Protein AF-M3IKU2-F1 (afdb_monomer_lite)

Sequence (88 aa):
MIVPIAKGGSDSYENLITTSMENNLLKFNFLLNEIEFVIKEKGNLKNWNGLIDWYKSYIQDKSIEFFDDSMKRWHNALIRYEKENGEM

Foldseek 3Di:
DAADVVRVDDPDPVNDDDDDPVVVVVCPRHDCVVSVHDDDDDDDVVVPVPCPVVVCVVCVPDDPVPDDPVVVVVVVVVVVVCVVPVVD

pLDDT: mean 89.76, std 7.14, range [48.78, 96.69]

Structure (mmCIF, N/CA/C/O backbone):
data_AF-M3IKU2-F1
#
_entry.id   AF-M3IKU2-F1
#
loop_
_atom_site.group_PDB
_atom_site.id
_atom_site.type_symbol
_atom_site.label_atom_id
_atom_site.label_alt_id
_atom_site.label_comp_id
_atom_site.label_asym_id
_atom_site.label_entity_id
_atom_site.label_seq_id
_atom_site.pdbx_PDB_ins_code
_atom_site.Cartn_x
_atom_site.Cartn_y
_atom_site.Cartn_z
_atom_site.occupancy
_atom_site.B_iso_or_equiv
_atom_site.auth_seq_id
_atom_site.auth_comp_id
_atom_site.auth_asym_id
_atom_site.auth_atom_id
_atom_site.pdbx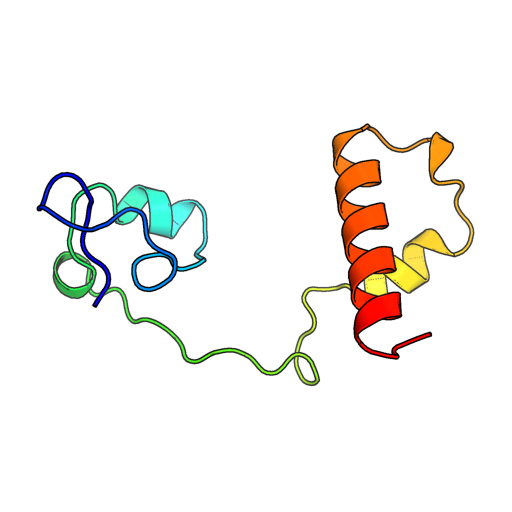_PDB_model_num
ATOM 1 N N . MET A 1 1 ? -8.455 -7.123 16.465 1.00 78.69 1 MET A N 1
ATOM 2 C CA . MET A 1 1 ? -9.513 -6.087 16.409 1.00 78.69 1 MET A CA 1
ATOM 3 C C . MET A 1 1 ? -8.807 -4.762 16.230 1.00 78.69 1 MET A C 1
ATOM 5 O O . MET A 1 1 ? -7.850 -4.545 16.956 1.00 78.69 1 MET A O 1
ATOM 9 N N . ILE A 1 2 ? -9.227 -3.931 15.274 1.00 92.62 2 ILE A N 1
ATOM 10 C CA . ILE A 1 2 ? -8.577 -2.637 15.027 1.00 92.62 2 ILE A CA 1
ATOM 11 C C . ILE A 1 2 ? -9.201 -1.577 15.931 1.00 92.62 2 ILE A C 1
ATOM 13 O O . ILE A 1 2 ? -10.407 -1.330 15.855 1.00 92.62 2 ILE A O 1
ATOM 17 N N . VAL A 1 3 ? -8.384 -0.964 16.782 1.00 95.31 3 VAL A N 1
ATOM 18 C CA . VAL A 1 3 ? -8.791 -0.004 17.810 1.00 95.31 3 VAL A CA 1
ATOM 19 C C . VAL A 1 3 ? -8.070 1.328 17.569 1.00 95.31 3 VAL A C 1
ATOM 21 O O . VAL A 1 3 ? -6.851 1.339 17.415 1.00 95.31 3 VAL A O 1
ATOM 24 N N . PRO A 1 4 ? -8.777 2.472 17.525 1.00 94.31 4 PRO A N 1
ATOM 25 C CA . PRO A 1 4 ? -8.131 3.782 17.453 1.00 94.31 4 PRO A CA 1
ATOM 26 C C . PRO A 1 4 ? -7.158 4.010 18.614 1.00 94.31 4 PRO A C 1
ATOM 28 O O . PRO A 1 4 ? -7.484 3.695 19.759 1.00 94.31 4 PRO A O 1
ATOM 31 N N . ILE A 1 5 ? -6.027 4.669 18.350 1.00 94.94 5 ILE A N 1
ATOM 32 C CA . ILE A 1 5 ? -5.069 5.070 1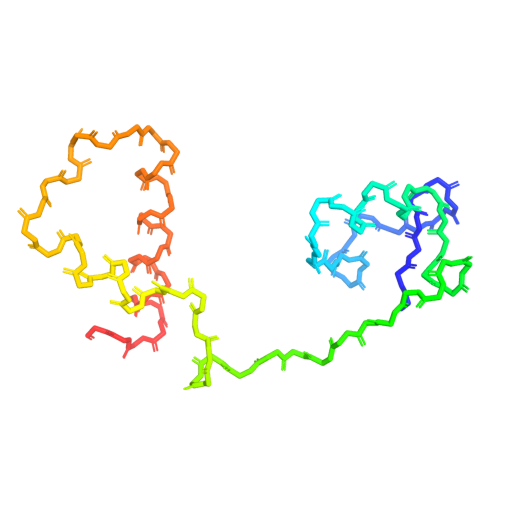9.398 1.00 94.94 5 ILE A CA 1
ATOM 33 C C . ILE A 1 5 ? -5.756 5.945 20.459 1.00 94.94 5 ILE A C 1
ATOM 35 O O . ILE A 1 5 ? -5.583 5.724 21.653 1.00 94.94 5 ILE A O 1
ATOM 39 N N . ALA A 1 6 ? -6.638 6.860 20.042 1.00 94.12 6 ALA A N 1
ATOM 40 C CA . ALA A 1 6 ? -7.433 7.697 20.949 1.00 94.12 6 ALA A CA 1
ATOM 41 C C . ALA A 1 6 ? -8.364 6.900 21.890 1.00 94.12 6 ALA A C 1
ATOM 43 O O . ALA A 1 6 ? -8.816 7.433 22.899 1.00 94.12 6 ALA A O 1
ATOM 44 N N . LYS A 1 7 ? -8.650 5.630 21.569 1.00 94.56 7 LYS A N 1
ATOM 45 C CA . LYS A 1 7 ? -9.428 4.694 22.393 1.00 94.56 7 LYS A CA 1
ATOM 46 C C . LYS A 1 7 ? -8.543 3.619 23.056 1.00 94.56 7 LYS A C 1
ATOM 48 O O . LYS A 1 7 ? -9.059 2.599 23.497 1.00 94.56 7 LYS A O 1
ATOM 53 N N . GLY A 1 8 ? -7.225 3.831 23.125 1.00 95.31 8 GLY A N 1
ATOM 54 C CA . GLY A 1 8 ? -6.273 2.914 23.764 1.00 95.31 8 GLY A CA 1
ATOM 55 C C . GLY A 1 8 ? -5.730 1.804 22.857 1.00 95.31 8 GLY A C 1
ATOM 56 O O . GLY A 1 8 ? -5.149 0.845 23.359 1.00 95.31 8 GLY A O 1
ATOM 57 N N . GLY A 1 9 ? -5.917 1.905 21.538 1.00 95.94 9 GLY A N 1
ATOM 58 C CA . GLY A 1 9 ? -5.274 1.005 20.577 1.00 95.94 9 GLY A CA 1
ATOM 59 C C . GLY A 1 9 ? -3.757 1.209 20.500 1.00 95.94 9 GLY A C 1
ATOM 60 O O . GLY A 1 9 ? -3.263 2.317 20.709 1.00 95.94 9 GLY A O 1
ATOM 61 N N . SER A 1 10 ? -3.016 0.146 20.184 1.00 96.69 10 SER A N 1
ATOM 62 C CA . SER A 1 10 ? -1.561 0.191 20.001 1.00 96.69 10 SER A CA 1
ATOM 63 C C . SER A 1 10 ? -1.168 0.708 18.617 1.00 96.69 10 SER A C 1
ATOM 65 O O . SER A 1 10 ? -1.881 0.495 17.639 1.00 96.69 10 SER A O 1
ATOM 67 N N . ASP A 1 11 ? 0.010 1.317 18.506 1.00 94.88 11 ASP A N 1
ATOM 68 C CA . ASP A 1 11 ? 0.666 1.568 17.215 1.00 94.88 11 ASP A CA 1
ATOM 69 C C . ASP A 1 11 ? 1.526 0.356 16.815 1.00 94.88 11 ASP A C 1
ATOM 71 O O . ASP A 1 11 ? 2.747 0.428 16.690 1.00 94.88 11 ASP A O 1
ATOM 75 N N . SER A 1 12 ? 0.894 -0.819 16.753 1.00 96.12 12 SER A N 1
ATOM 76 C CA . SER A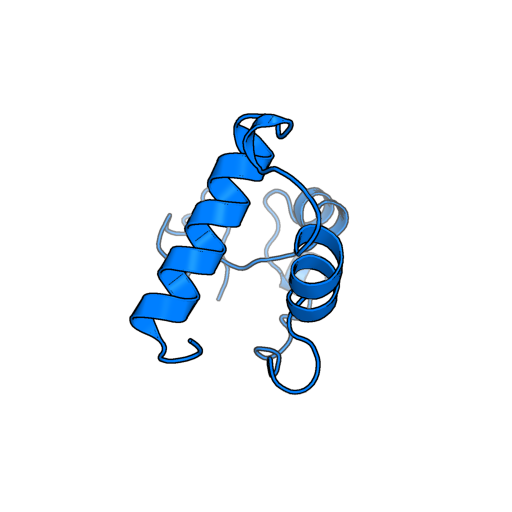 1 12 ? 1.549 -2.085 16.418 1.00 96.12 12 SER A CA 1
ATOM 77 C C . SER A 1 12 ? 0.965 -2.674 15.138 1.00 96.12 12 SER A C 1
ATOM 79 O O . SER A 1 12 ? -0.178 -2.385 14.779 1.00 96.12 12 SER A O 1
ATOM 81 N N . TYR A 1 13 ? 1.732 -3.518 14.444 1.00 92.62 13 TYR A N 1
ATOM 82 C CA . TYR A 1 13 ? 1.323 -4.107 13.163 1.00 92.62 13 TYR A CA 1
ATOM 83 C C . TYR A 1 13 ? -0.005 -4.869 13.245 1.00 92.62 13 TYR A C 1
ATOM 85 O O . TYR A 1 13 ? -0.779 -4.866 12.294 1.00 92.62 13 TYR A O 1
ATOM 93 N N . GLU A 1 14 ? -0.307 -5.471 14.392 1.00 93.56 14 GLU A N 1
ATOM 94 C CA . GLU A 1 14 ? -1.549 -6.207 14.646 1.00 93.56 14 GLU A CA 1
ATOM 95 C C . GLU A 1 14 ? -2.785 -5.292 14.696 1.00 93.56 14 GLU A C 1
ATOM 97 O O . GLU A 1 14 ? -3.917 -5.765 14.564 1.00 93.56 14 GLU A O 1
ATOM 102 N N . ASN A 1 15 ? -2.569 -3.988 14.892 1.00 95.44 15 ASN A N 1
ATOM 103 C CA . ASN A 1 15 ? -3.593 -2.952 14.954 1.00 95.44 15 ASN A CA 1
ATOM 104 C C . ASN A 1 15 ? -3.603 -2.041 13.708 1.00 95.44 15 ASN A C 1
ATOM 106 O O . ASN A 1 15 ? -4.329 -1.046 13.672 1.00 95.44 15 ASN A O 1
ATOM 110 N N . LEU A 1 16 ? -2.834 -2.385 12.669 1.00 91.81 16 LEU A N 1
ATOM 111 C CA . LEU A 1 16 ? -2.768 -1.650 11.407 1.00 91.81 16 LEU A CA 1
ATOM 112 C C . LEU A 1 16 ? -3.425 -2.445 10.275 1.00 91.81 16 LEU A C 1
ATOM 114 O O . LEU A 1 16 ? -3.221 -3.647 10.123 1.00 91.81 16 LEU A O 1
ATOM 118 N N . ILE A 1 17 ? -4.203 -1.750 9.446 1.00 90.88 17 ILE A N 1
ATOM 119 C CA . ILE A 1 17 ? -4.779 -2.285 8.207 1.00 90.88 17 ILE A CA 1
ATOM 120 C C . ILE A 1 17 ? -4.651 -1.256 7.089 1.00 90.88 17 ILE A C 1
ATOM 122 O O . ILE A 1 17 ? -4.605 -0.053 7.340 1.00 90.88 17 ILE A O 1
ATOM 126 N N . THR A 1 18 ? -4.634 -1.726 5.846 1.00 88.62 18 THR A N 1
ATOM 127 C CA . THR A 1 18 ? -4.726 -0.862 4.669 1.00 88.62 18 THR A CA 1
ATOM 128 C C . THR A 1 18 ? -6.186 -0.681 4.260 1.00 88.62 18 THR A C 1
ATOM 130 O O . THR A 1 18 ? -7.011 -1.584 4.394 1.00 88.62 18 THR A O 1
ATOM 133 N N . THR A 1 19 ? -6.528 0.512 3.778 1.00 89.00 19 THR A N 1
ATOM 134 C CA . THR A 1 19 ? -7.867 0.840 3.276 1.00 89.00 19 THR A CA 1
ATOM 135 C C . THR A 1 19 ? -7.791 2.040 2.328 1.00 89.00 19 THR A C 1
ATOM 137 O O . THR A 1 19 ? -6.724 2.635 2.162 1.00 89.00 19 THR A O 1
ATOM 140 N N . SER A 1 20 ? -8.899 2.392 1.676 1.00 89.44 20 SER A N 1
ATOM 141 C CA . SER A 1 20 ? -8.974 3.598 0.845 1.00 89.44 20 SER A CA 1
ATOM 142 C C . SER A 1 20 ? -8.916 4.867 1.701 1.00 89.44 20 SER A C 1
ATOM 144 O O . SER A 1 20 ? -9.289 4.862 2.874 1.00 89.44 20 SER A O 1
ATOM 146 N N . MET A 1 21 ? -8.505 5.985 1.097 1.00 90.19 21 MET A N 1
ATOM 147 C CA . MET A 1 21 ? -8.521 7.290 1.773 1.00 90.19 21 MET A CA 1
ATOM 148 C C . MET A 1 21 ? -9.918 7.656 2.288 1.00 90.19 21 MET A C 1
ATOM 150 O O . MET A 1 21 ? -10.041 8.156 3.400 1.00 90.19 21 MET A O 1
ATOM 154 N N . GLU A 1 22 ? -10.964 7.354 1.519 1.00 91.56 22 GLU A N 1
ATOM 155 C CA . GLU A 1 22 ? -12.360 7.585 1.903 1.00 91.56 22 GLU A CA 1
ATOM 156 C C . GLU A 1 22 ? -12.740 6.823 3.179 1.00 91.56 22 GLU A C 1
ATOM 158 O O . GLU A 1 22 ? -13.196 7.423 4.148 1.00 91.56 22 GLU A O 1
ATOM 163 N N . ASN A 1 23 ? -12.464 5.519 3.231 1.00 90.62 23 ASN A N 1
ATOM 164 C CA . ASN A 1 23 ? -12.747 4.712 4.417 1.00 90.62 23 ASN A CA 1
ATOM 165 C C . ASN A 1 23 ? -11.892 5.133 5.617 1.00 90.62 23 ASN A C 1
ATOM 167 O O . ASN A 1 23 ? -12.369 5.118 6.749 1.00 90.62 23 ASN A O 1
ATOM 171 N N . ASN A 1 24 ? -10.636 5.527 5.385 1.00 91.81 24 ASN A N 1
ATOM 172 C CA . ASN A 1 24 ? -9.769 6.046 6.439 1.00 91.81 24 ASN A CA 1
ATOM 173 C C . ASN A 1 24 ? -10.325 7.350 7.041 1.00 91.81 24 ASN A C 1
ATOM 175 O O . ASN A 1 24 ? -10.333 7.514 8.261 1.00 91.81 24 ASN A O 1
ATOM 179 N N . LEU A 1 25 ? -10.837 8.248 6.192 1.00 91.44 25 LEU A N 1
ATOM 180 C CA . LEU A 1 25 ? -11.494 9.487 6.613 1.00 91.44 25 LEU A CA 1
ATOM 181 C C . LEU A 1 25 ? -12.788 9.209 7.386 1.00 91.44 25 LEU A C 1
ATOM 183 O O . LEU A 1 25 ? -12.984 9.787 8.452 1.00 91.44 25 LEU A O 1
ATOM 187 N N . LEU A 1 26 ? -13.632 8.298 6.891 1.00 90.62 26 LEU A N 1
ATOM 188 C CA . LEU A 1 26 ? -14.866 7.882 7.567 1.00 90.62 26 LEU A CA 1
ATOM 189 C C . LEU A 1 26 ? -14.589 7.244 8.936 1.00 90.62 26 LEU A C 1
ATOM 191 O O . LEU A 1 26 ? -15.320 7.494 9.892 1.00 90.62 26 LEU A O 1
ATOM 195 N N . LYS A 1 27 ? -13.521 6.442 9.051 1.00 91.00 27 LYS A N 1
ATOM 196 C CA . LYS A 1 27 ? -13.158 5.757 10.296 1.00 91.00 27 LYS A CA 1
ATOM 197 C C . LYS A 1 27 ? -12.822 6.738 11.411 1.00 91.00 27 LYS A C 1
ATOM 199 O O . LYS A 1 27 ? -13.297 6.545 12.524 1.00 91.00 27 LYS A O 1
ATOM 204 N N . PHE A 1 28 ? -11.978 7.740 11.160 1.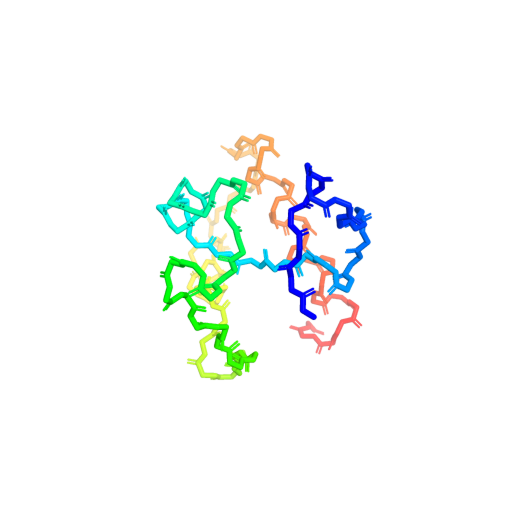00 90.31 28 PHE A N 1
ATOM 205 C CA . PHE A 1 28 ? -11.497 8.664 12.195 1.00 90.31 28 PHE A CA 1
ATOM 206 C C . PHE A 1 28 ? -11.158 7.919 13.519 1.00 90.31 28 PHE A C 1
ATOM 208 O O . PHE A 1 28 ? -10.424 6.920 13.523 1.00 90.31 28 PHE A O 1
ATOM 215 N N . ASN A 1 29 ? -11.758 8.341 14.637 1.00 92.50 29 ASN A N 1
ATOM 216 C CA . ASN A 1 29 ? -11.640 7.717 15.959 1.00 92.50 29 ASN A CA 1
ATOM 217 C C . ASN A 1 29 ? -12.735 6.678 16.274 1.00 92.50 29 ASN A C 1
ATOM 219 O O . ASN A 1 29 ? -12.854 6.250 17.423 1.00 92.50 29 ASN A O 1
ATOM 223 N N . PHE A 1 30 ? -13.521 6.255 15.287 1.00 94.12 30 PHE A N 1
ATOM 224 C CA . PHE A 1 30 ? -14.501 5.184 15.440 1.00 94.12 30 PHE A CA 1
ATOM 225 C C . PHE A 1 30 ? -13.843 3.798 15.365 1.00 94.12 30 PHE A C 1
ATOM 227 O O . PHE A 1 30 ? -12.805 3.581 14.718 1.00 94.12 30 PHE A O 1
ATOM 234 N N . LEU A 1 31 ? -14.453 2.849 16.066 1.00 93.62 31 LEU A N 1
ATOM 235 C CA . LEU A 1 31 ? -14.258 1.417 15.904 1.00 93.62 31 LEU A CA 1
ATOM 236 C C . LEU A 1 31 ? -14.888 0.975 14.580 1.00 93.62 31 LEU A C 1
ATOM 238 O O . LEU A 1 31 ? -15.839 1.578 14.092 1.00 93.62 31 LEU A O 1
ATOM 242 N N . LEU A 1 32 ? -14.384 -0.115 14.004 1.00 92.81 32 LEU A N 1
ATOM 243 C CA . LEU A 1 32 ? -14.875 -0.591 12.706 1.00 92.81 32 LEU A CA 1
ATOM 244 C C . LEU A 1 32 ? -16.359 -0.987 12.736 1.00 92.81 32 LEU A C 1
ATOM 246 O O . LEU A 1 32 ? -17.069 -0.762 11.764 1.00 92.81 32 LEU A O 1
ATOM 250 N N . ASN A 1 33 ? -16.841 -1.523 13.861 1.00 92.00 33 ASN A N 1
ATOM 251 C CA . ASN A 1 33 ? -18.250 -1.875 14.034 1.00 92.00 33 ASN A CA 1
ATOM 252 C C . ASN A 1 33 ? -19.174 -0.652 14.175 1.00 92.00 33 ASN A C 1
ATOM 254 O O . ASN A 1 33 ? -20.354 -0.775 13.880 1.00 92.00 33 ASN A O 1
ATOM 258 N N . GLU A 1 34 ? -18.659 0.507 14.600 1.00 93.12 34 GLU A N 1
ATOM 259 C CA . GLU A 1 34 ? -19.437 1.753 14.714 1.00 93.12 34 GLU A CA 1
ATOM 260 C C . GLU A 1 34 ? -19.755 2.359 13.333 1.00 93.12 34 GLU A C 1
ATOM 262 O O . GLU A 1 34 ? -20.697 3.135 13.216 1.00 93.12 34 GLU A O 1
ATOM 267 N N . ILE A 1 35 ? -18.995 1.995 12.292 1.00 91.88 35 ILE A N 1
ATOM 268 C CA . ILE A 1 35 ? -19.170 2.475 10.908 1.00 91.88 35 ILE A CA 1
ATOM 269 C C . ILE A 1 35 ? -19.509 1.349 9.922 1.00 91.88 35 ILE A C 1
ATOM 271 O O . ILE A 1 35 ? -19.304 1.499 8.721 1.00 91.88 35 ILE A O 1
ATOM 275 N N . GLU A 1 36 ? -19.952 0.195 10.433 1.00 91.06 36 GLU A N 1
ATOM 276 C CA . GLU A 1 36 ? -20.286 -0.998 9.634 1.00 91.06 36 GLU A CA 1
ATOM 277 C C . GLU A 1 36 ? -19.163 -1.432 8.666 1.00 91.06 36 GLU A C 1
ATOM 279 O O . GLU A 1 36 ? -19.394 -2.075 7.640 1.00 91.06 36 GLU A O 1
ATOM 284 N N . PHE A 1 37 ? -17.909 -1.106 8.998 1.00 90.31 37 PHE A N 1
ATOM 285 C CA . PHE A 1 37 ? -16.764 -1.432 8.165 1.00 90.31 37 PHE A CA 1
ATOM 286 C C . PHE A 1 37 ? -16.355 -2.886 8.378 1.00 90.31 37 PHE A C 1
ATOM 288 O O . PHE A 1 37 ? -15.958 -3.301 9.470 1.00 90.31 37 PHE A O 1
ATOM 295 N N . VAL A 1 38 ? -16.389 -3.659 7.296 1.00 90.31 38 VAL A N 1
ATOM 296 C CA . VAL A 1 38 ? -16.012 -5.074 7.300 1.00 90.31 38 VAL A CA 1
ATOM 297 C C . VAL A 1 38 ? -14.603 -5.234 6.744 1.00 90.31 38 VAL A C 1
ATOM 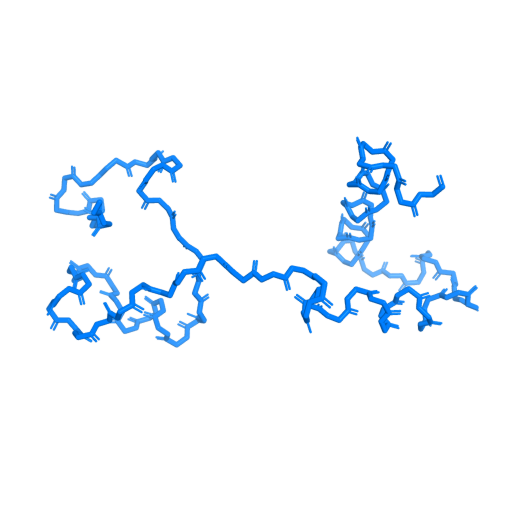299 O O . VAL A 1 38 ? -14.351 -4.944 5.573 1.00 90.31 38 VAL A O 1
ATOM 302 N N . ILE A 1 39 ? -13.693 -5.760 7.568 1.00 90.25 39 ILE A N 1
ATOM 303 C CA . ILE A 1 39 ? -12.357 -6.153 7.112 1.00 90.25 39 ILE A CA 1
ATOM 304 C C . ILE A 1 39 ? -12.511 -7.297 6.109 1.00 90.25 39 ILE A C 1
ATOM 306 O O . ILE A 1 39 ? -13.126 -8.321 6.407 1.00 90.25 39 ILE A O 1
ATOM 310 N N . LYS A 1 40 ? -11.953 -7.115 4.913 1.00 86.88 40 LYS A N 1
ATOM 311 C CA . LYS A 1 40 ? -11.881 -8.169 3.903 1.00 86.88 40 LYS A CA 1
ATOM 312 C C . LYS A 1 40 ? -10.680 -9.068 4.172 1.00 86.88 40 LYS A C 1
ATOM 314 O O . LYS A 1 40 ? -9.653 -8.607 4.667 1.00 86.88 40 LYS A O 1
ATOM 319 N N . GLU A 1 41 ? -10.815 -10.346 3.831 1.00 85.88 41 GLU A N 1
ATOM 320 C CA . GLU A 1 41 ? -9.688 -11.273 3.861 1.00 85.88 41 GLU A CA 1
ATOM 321 C C . GLU A 1 41 ? -8.554 -10.782 2.957 1.00 85.88 41 GLU A C 1
ATOM 323 O O . GLU A 1 41 ? -8.769 -10.041 1.991 1.00 85.88 41 GLU A O 1
ATOM 328 N N . LYS A 1 42 ? -7.328 -11.211 3.271 1.00 82.44 42 LYS A N 1
ATOM 329 C CA . LYS A 1 42 ? -6.163 -10.899 2.449 1.00 82.44 42 LYS A CA 1
ATOM 330 C C . LYS A 1 42 ? -6.410 -11.396 1.020 1.00 82.44 42 LYS A C 1
ATOM 332 O O . LYS A 1 42 ? -6.704 -12.568 0.806 1.00 82.44 42 LYS A O 1
ATOM 337 N N . GLY A 1 43 ? -6.256 -10.500 0.048 1.00 82.69 43 GLY A N 1
ATOM 338 C CA . GLY A 1 43 ? -6.363 -10.852 -1.365 1.00 82.69 43 GLY A CA 1
ATOM 339 C C . GLY A 1 43 ? -5.283 -11.843 -1.813 1.00 82.69 43 GLY A C 1
ATOM 340 O O . GLY A 1 43 ? -4.243 -12.005 -1.171 1.00 82.69 43 GLY A O 1
ATOM 341 N N . ASN A 1 44 ? -5.517 -12.486 -2.955 1.00 84.50 44 ASN A N 1
ATOM 342 C CA . ASN A 1 44 ? -4.534 -13.341 -3.611 1.00 84.50 44 ASN A CA 1
ATOM 343 C C . ASN A 1 44 ? -3.832 -12.554 -4.725 1.00 84.50 44 ASN A C 1
ATOM 345 O O . ASN A 1 44 ? -4.481 -12.159 -5.694 1.00 84.50 44 ASN A O 1
ATOM 349 N N . LEU A 1 45 ? -2.513 -12.371 -4.614 1.00 84.00 45 LEU A N 1
ATOM 350 C CA . LEU A 1 45 ? -1.721 -11.642 -5.612 1.00 84.00 45 LEU A CA 1
ATOM 351 C C . LEU A 1 45 ? -1.764 -12.296 -7.000 1.00 84.00 45 LEU A C 1
ATOM 353 O O . LEU A 1 45 ? -1.665 -11.588 -7.994 1.00 84.00 45 LEU A O 1
ATOM 357 N N . LYS A 1 46 ? -2.015 -13.612 -7.086 1.00 85.44 46 LYS A N 1
ATOM 358 C CA . LYS A 1 46 ? -2.235 -14.306 -8.368 1.00 85.44 46 LYS A CA 1
ATOM 359 C C . LYS A 1 46 ? -3.510 -13.854 -9.083 1.00 85.44 46 LYS A C 1
ATOM 361 O O . LYS A 1 46 ? -3.595 -13.979 -10.297 1.00 85.44 46 LYS A O 1
ATOM 366 N N . ASN A 1 47 ? -4.500 -13.362 -8.335 1.00 87.75 47 ASN A N 1
ATOM 367 C CA . ASN A 1 47 ? -5.755 -12.859 -8.895 1.00 87.75 47 ASN A CA 1
ATOM 368 C C . ASN A 1 47 ? -5.666 -11.357 -9.194 1.00 87.75 47 ASN A C 1
ATOM 370 O O . ASN A 1 47 ? -6.236 -10.888 -10.173 1.00 87.75 47 ASN A O 1
ATOM 374 N N . TRP A 1 48 ? -4.984 -10.601 -8.330 1.00 86.19 48 TRP A N 1
ATOM 375 C CA . TRP A 1 48 ? -4.761 -9.168 -8.490 1.00 86.19 48 TRP A CA 1
ATOM 376 C C . TRP A 1 48 ? -3.516 -8.735 -7.714 1.00 86.19 48 TRP A C 1
ATOM 378 O O . TRP A 1 48 ? -3.534 -8.668 -6.484 1.00 86.19 48 TRP A O 1
ATOM 388 N N . ASN A 1 49 ? -2.444 -8.394 -8.426 1.00 88.12 49 ASN A N 1
ATOM 389 C CA . ASN A 1 49 ? -1.188 -7.913 -7.844 1.00 88.12 49 ASN A CA 1
ATOM 390 C C . ASN A 1 49 ? -1.094 -6.380 -7.783 1.00 88.12 49 ASN A C 1
ATOM 392 O O . ASN A 1 49 ? -0.001 -5.833 -7.695 1.00 88.12 49 ASN A O 1
ATOM 396 N N . GLY A 1 50 ? -2.221 -5.664 -7.853 1.00 87.38 50 GLY A N 1
ATOM 397 C CA . GLY A 1 50 ? -2.215 -4.204 -7.728 1.00 87.38 50 GLY A CA 1
ATOM 398 C C . GLY A 1 50 ? -1.558 -3.479 -8.903 1.00 87.38 50 GLY A C 1
ATOM 399 O O . GLY A 1 50 ? -0.912 -2.461 -8.685 1.00 87.38 50 GLY A O 1
ATOM 400 N N . LEU A 1 51 ? -1.732 -3.990 -10.129 1.00 92.25 51 LEU A N 1
ATOM 401 C CA . LEU A 1 51 ? -1.167 -3.437 -11.372 1.00 92.25 51 LEU A CA 1
ATOM 402 C C . LEU A 1 51 ? 0.365 -3.511 -11.481 1.00 92.25 51 LEU A C 1
ATOM 404 O O . LEU A 1 51 ? 0.938 -2.858 -12.353 1.00 92.25 51 LEU A O 1
ATOM 408 N N . ILE A 1 52 ? 1.032 -4.327 -10.660 1.00 91.25 52 ILE A N 1
ATOM 409 C CA . ILE A 1 52 ? 2.488 -4.516 -10.743 1.00 91.25 52 ILE A CA 1
ATOM 410 C C . ILE A 1 52 ? 2.899 -5.010 -12.137 1.00 91.25 52 ILE A C 1
ATOM 412 O O . ILE A 1 52 ? 3.811 -4.436 -12.729 1.00 91.25 52 ILE A O 1
ATOM 416 N N . ASP A 1 53 ? 2.200 -5.993 -12.713 1.00 90.75 53 ASP A N 1
ATOM 417 C CA . ASP A 1 53 ? 2.549 -6.509 -14.050 1.00 90.75 53 ASP A CA 1
ATOM 418 C C . ASP A 1 53 ? 2.386 -5.459 -15.148 1.00 90.75 53 ASP A C 1
ATOM 420 O O . ASP A 1 53 ? 3.219 -5.345 -16.054 1.00 90.75 53 ASP A O 1
ATOM 424 N N . TRP A 1 54 ? 1.320 -4.662 -15.056 1.00 93.56 54 TRP A N 1
ATOM 425 C CA . TRP A 1 54 ? 1.101 -3.550 -15.972 1.00 93.56 54 TRP A CA 1
ATOM 426 C C . TRP A 1 54 ? 2.227 -2.523 -15.845 1.00 93.56 54 TRP A C 1
ATOM 428 O O . TRP A 1 54 ? 2.801 -2.120 -16.853 1.00 93.56 54 TRP A O 1
ATOM 438 N N . TYR A 1 55 ? 2.593 -2.148 -14.617 1.00 93.19 55 TYR A N 1
ATOM 439 C CA . TYR A 1 55 ? 3.677 -1.208 -14.350 1.00 93.19 55 TYR A CA 1
ATOM 440 C C . TYR A 1 55 ? 5.020 -1.718 -14.890 1.00 93.19 55 TYR A C 1
ATOM 442 O O . TYR A 1 55 ? 5.723 -0.974 -15.573 1.00 93.19 55 TYR A O 1
ATOM 450 N N . LYS A 1 56 ? 5.350 -2.996 -14.648 1.00 90.69 56 LYS A N 1
ATOM 451 C CA . LYS A 1 56 ? 6.557 -3.646 -15.183 1.00 90.69 56 LYS A CA 1
ATOM 452 C C . LYS A 1 56 ? 6.580 -3.591 -16.706 1.00 90.69 56 LYS A C 1
ATOM 454 O O . LYS A 1 56 ? 7.602 -3.246 -17.283 1.00 90.69 56 LYS A O 1
ATOM 459 N N . SER A 1 57 ? 5.453 -3.874 -17.353 1.00 92.88 57 SER A N 1
ATOM 460 C CA . SER A 1 57 ? 5.337 -3.789 -18.814 1.00 92.88 57 SER A CA 1
ATOM 461 C C . SER A 1 57 ? 5.489 -2.350 -19.313 1.00 92.88 57 SER A C 1
ATOM 463 O O . SER A 1 57 ? 6.159 -2.101 -20.308 1.00 92.88 57 SER A O 1
ATOM 465 N N . TYR A 1 58 ? 4.907 -1.387 -18.598 1.00 91.06 58 TYR A N 1
ATOM 466 C CA . TYR A 1 58 ? 4.946 0.029 -18.950 1.00 91.06 58 TYR A CA 1
ATOM 467 C C . TYR A 1 58 ? 6.339 0.663 -18.795 1.00 91.06 58 TYR A C 1
ATOM 469 O O . TYR A 1 58 ? 6.656 1.611 -19.514 1.00 91.06 58 TYR A O 1
ATOM 477 N N . ILE A 1 59 ? 7.160 0.178 -17.856 1.00 91.81 59 ILE A N 1
ATOM 478 C CA . ILE A 1 59 ? 8.477 0.758 -17.551 1.00 91.81 59 ILE A CA 1
ATOM 479 C C . ILE A 1 59 ? 9.629 0.154 -18.365 1.00 91.81 59 ILE A C 1
ATOM 481 O O . ILE A 1 59 ? 10.712 0.729 -18.381 1.00 91.81 59 ILE A O 1
ATOM 485 N N . GLN A 1 60 ? 9.420 -0.976 -19.049 1.00 90.19 60 GLN A N 1
ATOM 486 C CA . GLN A 1 60 ? 10.482 -1.724 -19.744 1.00 90.19 60 GLN A CA 1
ATOM 487 C C . GLN A 1 60 ? 11.312 -0.890 -20.732 1.00 90.19 60 GLN A C 1
ATOM 489 O O . GLN A 1 60 ? 12.497 -1.159 -20.913 1.00 90.19 60 GLN A O 1
ATOM 494 N N . ASP A 1 61 ? 10.712 0.117 -21.360 1.00 90.62 61 ASP A N 1
ATOM 495 C CA . ASP A 1 61 ? 11.331 0.977 -22.370 1.00 90.62 61 ASP A CA 1
ATOM 496 C C . ASP A 1 61 ? 11.660 2.390 -21.849 1.00 90.62 61 ASP A C 1
ATOM 498 O O . ASP A 1 61 ? 11.993 3.279 -22.636 1.00 90.62 61 ASP A O 1
ATOM 502 N N . LYS A 1 62 ? 11.558 2.632 -20.533 1.00 89.25 62 LYS A N 1
ATOM 503 C CA . LYS A 1 62 ? 11.706 3.968 -19.931 1.00 89.25 62 LYS A CA 1
ATOM 504 C C . LYS A 1 62 ? 12.869 4.025 -18.953 1.00 89.25 62 LYS A C 1
ATOM 506 O O . LYS A 1 62 ? 13.090 3.114 -18.162 1.00 89.25 62 LYS A O 1
ATOM 511 N N . SER A 1 63 ? 13.579 5.153 -18.956 1.00 89.25 63 SER A N 1
ATOM 512 C CA . SER A 1 63 ? 14.583 5.424 -17.927 1.00 89.25 63 SER A CA 1
ATOM 513 C C . SER A 1 63 ? 13.911 5.871 -16.631 1.00 89.25 63 SER A C 1
ATOM 515 O O . SER A 1 63 ? 13.145 6.839 -16.610 1.00 89.25 63 SER A O 1
ATOM 517 N N . ILE A 1 64 ? 14.259 5.198 -15.533 1.00 86.88 64 ILE A N 1
ATOM 518 C CA . ILE A 1 64 ? 13.836 5.559 -14.176 1.00 86.88 64 ILE A CA 1
ATOM 519 C C . ILE A 1 64 ? 14.375 6.932 -13.741 1.00 86.88 64 ILE A C 1
ATOM 521 O O . ILE A 1 64 ? 13.885 7.524 -12.785 1.00 86.88 64 ILE A O 1
ATOM 525 N N . GLU A 1 65 ? 15.380 7.480 -14.424 1.00 87.25 65 GLU A N 1
ATOM 526 C CA . GLU A 1 65 ? 15.971 8.774 -14.068 1.00 87.25 65 GLU A CA 1
ATOM 527 C C . GLU A 1 65 ? 14.971 9.928 -14.181 1.00 87.25 65 GLU A C 1
ATOM 529 O O . GLU A 1 65 ? 15.037 10.860 -13.376 1.00 87.25 65 GLU A O 1
ATOM 534 N N . PHE A 1 66 ? 13.999 9.813 -15.095 1.00 85.06 66 PHE A N 1
ATOM 535 C CA . PHE A 1 66 ? 12.924 10.789 -15.298 1.00 85.06 66 PHE A CA 1
ATOM 536 C C . PHE A 1 66 ? 11.856 10.773 -14.202 1.00 85.06 66 PHE A C 1
ATOM 538 O O . PHE A 1 66 ? 10.927 11.579 -14.231 1.00 85.06 66 PHE A O 1
ATOM 545 N N . PHE A 1 67 ? 11.952 9.846 -13.251 1.00 90.50 67 PHE A N 1
ATOM 546 C CA . PHE A 1 67 ? 10.974 9.723 -12.186 1.00 90.50 67 PHE A CA 1
ATOM 547 C C . PHE A 1 67 ? 11.276 10.715 -11.070 1.00 90.50 67 PHE A C 1
ATOM 549 O O . PHE A 1 67 ? 12.439 10.977 -10.743 1.00 90.50 67 PHE A O 1
ATOM 556 N N . ASP A 1 68 ? 10.220 11.225 -10.445 1.00 95.19 68 ASP A N 1
ATOM 557 C CA . ASP A 1 68 ? 10.365 11.899 -9.164 1.00 95.19 68 ASP A CA 1
ATOM 558 C C . ASP A 1 68 ? 10.850 10.919 -8.078 1.00 95.19 68 ASP A C 1
ATOM 560 O O . ASP A 1 68 ? 10.832 9.690 -8.232 1.00 95.19 68 ASP A O 1
ATOM 564 N N . ASP A 1 69 ? 11.307 11.473 -6.959 1.00 94.56 69 ASP A N 1
ATOM 565 C CA . ASP A 1 69 ? 11.883 10.688 -5.867 1.00 94.56 69 ASP A CA 1
ATOM 566 C C . ASP A 1 69 ? 10.881 9.700 -5.253 1.00 94.56 69 ASP A C 1
ATOM 568 O O . ASP A 1 69 ? 11.270 8.623 -4.794 1.00 94.56 69 ASP A O 1
ATOM 572 N N . SER A 1 70 ? 9.586 10.030 -5.259 1.00 93.50 70 SER A N 1
ATOM 573 C CA . SER A 1 70 ? 8.536 9.143 -4.755 1.00 93.50 70 SER A CA 1
ATOM 574 C C . SER A 1 70 ? 8.417 7.909 -5.643 1.00 93.50 70 SER A C 1
ATOM 576 O O . SER A 1 70 ? 8.508 6.778 -5.157 1.00 93.50 70 SER A O 1
ATOM 578 N N . MET A 1 71 ? 8.307 8.103 -6.956 1.00 91.94 71 MET A N 1
ATOM 579 C CA . MET A 1 71 ? 8.233 7.004 -7.912 1.00 91.94 71 MET A CA 1
ATOM 580 C C . MET A 1 71 ? 9.508 6.151 -7.909 1.00 91.94 71 MET A C 1
ATOM 582 O O . MET A 1 71 ? 9.411 4.923 -7.946 1.00 91.94 71 MET A O 1
ATOM 586 N N . LYS A 1 72 ? 10.699 6.754 -7.774 1.00 94.69 72 LYS A N 1
ATOM 587 C CA . LYS A 1 72 ? 11.966 6.010 -7.616 1.00 94.69 72 LYS A CA 1
ATOM 588 C C . LYS A 1 72 ? 11.954 5.115 -6.377 1.00 94.69 72 LYS A C 1
ATOM 590 O O . LYS A 1 72 ? 12.381 3.962 -6.442 1.00 94.69 72 LYS A O 1
ATOM 595 N N . ARG A 1 73 ? 11.441 5.607 -5.244 1.00 94.94 73 ARG A N 1
ATOM 596 C CA . ARG A 1 73 ? 11.326 4.814 -4.006 1.00 94.94 73 ARG A CA 1
ATOM 597 C C . ARG A 1 73 ? 10.395 3.617 -4.177 1.00 94.94 73 ARG A C 1
ATOM 599 O O . ARG A 1 73 ? 10.754 2.527 -3.736 1.00 94.94 73 ARG A O 1
ATOM 606 N N . TRP A 1 74 ? 9.245 3.802 -4.823 1.00 93.12 74 TRP A N 1
ATOM 607 C CA . TRP A 1 74 ? 8.306 2.708 -5.091 1.00 93.12 74 TRP A CA 1
ATOM 608 C C . TRP A 1 74 ? 8.868 1.683 -6.077 1.00 93.12 74 TRP A C 1
ATOM 610 O O . TRP A 1 74 ? 8.774 0.486 -5.814 1.00 93.12 74 TRP A O 1
ATOM 620 N N . HIS A 1 75 ? 9.535 2.134 -7.142 1.00 93.50 75 HIS A N 1
ATOM 621 C CA . HIS A 1 75 ? 10.239 1.246 -8.067 1.00 93.50 75 HIS A CA 1
ATOM 622 C C . HIS A 1 75 ? 11.284 0.392 -7.338 1.00 93.50 75 HIS A C 1
ATOM 624 O O . HIS A 1 75 ? 11.269 -0.832 -7.423 1.00 93.50 75 HIS A O 1
ATOM 630 N N . ASN A 1 76 ? 12.147 1.024 -6.540 1.00 93.12 76 ASN A N 1
ATOM 631 C CA . ASN A 1 76 ? 13.177 0.317 -5.780 1.00 93.12 76 ASN A CA 1
ATOM 632 C C . ASN A 1 76 ? 12.586 -0.656 -4.749 1.00 93.12 76 ASN A C 1
ATOM 634 O O . ASN A 1 76 ? 13.169 -1.711 -4.497 1.00 93.12 76 ASN A O 1
ATOM 638 N N . ALA A 1 77 ? 11.440 -0.320 -4.150 1.00 93.88 77 ALA A N 1
ATOM 639 C CA . ALA A 1 77 ? 10.732 -1.219 -3.245 1.00 93.88 77 ALA A CA 1
ATOM 640 C C . ALA A 1 77 ? 10.219 -2.474 -3.968 1.00 93.88 77 ALA A C 1
ATOM 642 O O . ALA A 1 77 ? 10.379 -3.569 -3.431 1.00 93.88 77 ALA A O 1
ATOM 643 N N . LEU A 1 78 ? 9.675 -2.327 -5.182 1.00 91.62 78 LEU A N 1
ATOM 644 C CA . LEU A 1 78 ? 9.267 -3.458 -6.018 1.00 91.62 78 LEU A CA 1
ATOM 645 C C . LEU A 1 78 ? 10.466 -4.348 -6.373 1.00 91.62 78 LEU A C 1
ATOM 647 O O . LEU A 1 78 ? 10.433 -5.543 -6.104 1.00 91.62 78 LEU A O 1
ATOM 651 N N . ILE A 1 79 ? 11.558 -3.767 -6.878 1.00 91.69 79 ILE A N 1
ATOM 652 C CA . ILE A 1 79 ? 12.766 -4.532 -7.235 1.00 91.69 79 ILE A CA 1
ATOM 653 C C . ILE A 1 79 ? 13.344 -5.275 -6.021 1.00 91.69 79 ILE A C 1
ATOM 655 O O . ILE A 1 79 ? 13.812 -6.407 -6.144 1.00 91.69 79 ILE A O 1
ATOM 659 N N . ARG A 1 80 ? 13.323 -4.658 -4.831 1.00 94.25 80 ARG A N 1
ATOM 660 C CA . ARG A 1 80 ? 13.743 -5.327 -3.591 1.00 94.25 80 ARG A CA 1
ATOM 661 C C . ARG A 1 80 ? 12.844 -6.523 -3.269 1.00 94.25 80 ARG A C 1
ATOM 663 O O . ARG A 1 80 ? 13.370 -7.593 -2.984 1.00 94.25 80 ARG A O 1
ATOM 670 N N . TYR A 1 81 ? 11.524 -6.352 -3.354 1.00 89.25 81 TYR A N 1
ATOM 671 C CA . TYR A 1 81 ? 10.567 -7.432 -3.120 1.00 89.25 81 TYR A CA 1
ATOM 672 C C . TYR A 1 81 ? 10.812 -8.621 -4.060 1.00 89.25 81 TYR A C 1
ATOM 674 O O . TYR A 1 81 ? 10.896 -9.755 -3.595 1.00 89.25 81 TYR A O 1
ATOM 682 N N . GLU A 1 82 ? 11.011 -8.377 -5.355 1.00 87.56 82 GLU A N 1
ATOM 683 C CA . GLU A 1 82 ? 11.240 -9.447 -6.336 1.00 87.56 82 GLU A CA 1
ATOM 684 C C . GLU A 1 82 ? 12.535 -10.226 -6.067 1.00 87.56 82 GLU A C 1
ATOM 686 O O . GLU A 1 82 ? 12.540 -11.455 -6.149 1.00 87.56 82 GLU A O 1
ATOM 691 N N . LYS A 1 83 ? 13.614 -9.533 -5.668 1.00 89.12 83 LYS A N 1
ATOM 692 C CA . LYS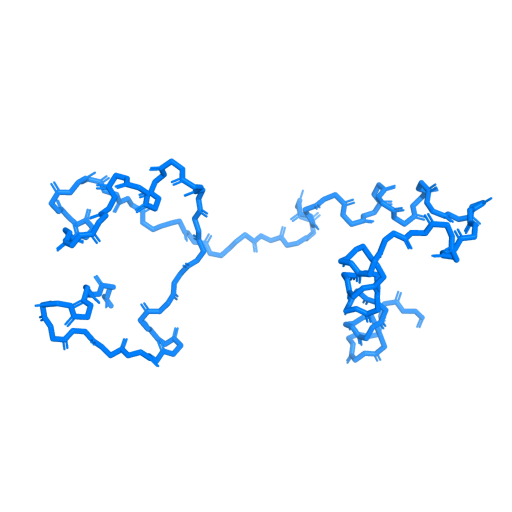 A 1 83 ? 14.885 -10.170 -5.269 1.00 89.12 83 LYS A CA 1
ATOM 693 C C . LYS A 1 83 ? 14.730 -11.083 -4.058 1.00 89.12 83 LYS A C 1
ATOM 695 O O . LYS A 1 83 ? 15.351 -12.138 -4.005 1.00 89.12 83 LYS A O 1
ATOM 700 N N . GLU A 1 84 ? 13.942 -10.661 -3.076 1.00 91.00 84 GLU A N 1
ATOM 701 C CA . GLU A 1 84 ? 13.735 -11.404 -1.830 1.00 91.00 84 GLU A CA 1
ATOM 702 C C . GLU A 1 84 ? 12.779 -12.594 -2.008 1.00 91.00 84 GLU A C 1
ATOM 704 O O . GLU A 1 84 ? 12.877 -13.565 -1.260 1.00 91.00 84 GLU A O 1
ATOM 709 N N . ASN A 1 85 ? 11.874 -12.538 -2.993 1.00 83.50 85 ASN A N 1
ATOM 710 C CA . ASN A 1 85 ? 10.793 -13.517 -3.170 1.00 83.50 85 ASN A CA 1
ATOM 711 C C . ASN A 1 85 ? 10.929 -14.394 -4.432 1.00 83.50 85 ASN A C 1
ATOM 713 O O . ASN A 1 85 ? 10.088 -15.263 -4.650 1.00 83.50 85 ASN A O 1
ATOM 717 N N . GLY A 1 86 ? 11.998 -14.231 -5.221 1.00 61.41 86 GLY A N 1
ATOM 718 C CA . GLY A 1 86 ? 12.342 -15.134 -6.328 1.00 61.41 86 GLY A CA 1
ATOM 719 C C . GLY A 1 86 ? 11.521 -14.938 -7.606 1.00 61.41 86 GLY A C 1
ATOM 720 O O . GLY A 1 86 ? 11.290 -15.902 -8.330 1.00 61.41 86 GLY A O 1
ATOM 721 N N . GLU A 1 87 ? 11.070 -13.711 -7.881 1.00 60.59 87 GLU A N 1
ATOM 722 C CA . GLU A 1 87 ? 10.297 -13.363 -9.090 1.00 60.59 87 GLU A CA 1
ATOM 723 C C . GLU A 1 87 ? 11.159 -12.714 -10.201 1.00 60.59 87 GLU A C 1
ATOM 725 O O . GLU A 1 87 ? 10.626 -12.106 -11.135 1.00 60.59 87 GLU A O 1
ATOM 730 N N . MET A 1 88 ? 12.489 -12.871 -10.113 1.00 48.78 88 MET A N 1
ATOM 731 C CA . MET A 1 88 ? 13.486 -12.544 -11.148 1.00 48.78 88 MET A CA 1
ATOM 732 C C . MET A 1 88 ? 14.371 -13.741 -11.476 1.00 48.78 88 MET A C 1
ATOM 734 O O . MET A 1 88 ? 14.828 -14.408 -10.520 1.00 48.78 88 MET A O 1
#

Secondary structure (DSSP, 8-state):
----GGGT--SSGGG-----HHHHHHHTT--GGGGTPPPPPPPPTTT--TTHHHHHHHHTTS-GGGS-HHHHHHHHHHHHHHHHHT--

Radius of gyration: 17.47 Å; chains: 1; bounding box: 36×27×46 Å

Organism: NCBI:txid1001598

InterPro domains:
  IPR003615 HNH nuclease [cd00085] (2-25)